Protein AF-A0A6D2HUA8-F1 (afdb_monomer_lite)

Structure (mmCIF, N/CA/C/O backbone):
data_AF-A0A6D2HUA8-F1
#
_entry.id   AF-A0A6D2HUA8-F1
#
loop_
_atom_site.group_PDB
_atom_site.id
_atom_site.type_symbol
_atom_site.label_atom_id
_atom_site.label_alt_id
_atom_site.label_comp_id
_atom_site.label_asym_id
_atom_site.label_entity_id
_atom_site.label_seq_id
_atom_site.pdbx_PDB_ins_code
_atom_site.Cartn_x
_atom_site.Cartn_y
_atom_site.Cartn_z
_atom_site.occupancy
_atom_site.B_iso_or_equiv
_atom_site.auth_seq_id
_atom_site.auth_comp_id
_atom_site.auth_asym_id
_atom_site.auth_atom_id
_atom_site.pdbx_PDB_model_num
ATOM 1 N N . MET A 1 1 ? -19.925 74.857 68.175 1.00 36.28 1 MET A N 1
ATOM 2 C CA . MET A 1 1 ? -21.029 74.617 69.132 1.00 36.28 1 MET A CA 1
ATOM 3 C C . MET A 1 1 ? -22.223 74.073 68.358 1.00 36.28 1 MET A C 1
ATOM 5 O O . MET A 1 1 ? -22.451 74.531 67.250 1.00 36.28 1 MET A O 1
ATOM 9 N N . SER A 1 2 ? -22.953 73.133 68.961 1.00 42.22 2 SER A N 1
ATOM 10 C CA . SER A 1 2 ? -24.214 72.512 68.512 1.00 42.22 2 SER A CA 1
ATOM 11 C C . SER A 1 2 ? -24.152 71.226 67.664 1.00 42.22 2 SER A C 1
ATOM 13 O O . SER A 1 2 ? -24.092 71.231 66.441 1.00 42.22 2 SER A O 1
ATOM 15 N N . SER A 1 3 ? -24.268 70.115 68.400 1.00 36.66 3 SER A N 1
ATOM 16 C CA . SER A 1 3 ? -25.043 68.883 68.134 1.00 36.66 3 SER A CA 1
ATOM 17 C C . SER A 1 3 ? -26.406 69.132 67.426 1.00 36.66 3 SER A C 1
ATOM 19 O O . SER A 1 3 ? -26.905 70.249 67.500 1.00 36.66 3 SER A O 1
ATOM 21 N N . LYS A 1 4 ? -27.140 68.182 66.808 1.00 41.78 4 LYS A N 1
ATOM 22 C CA . LYS A 1 4 ? -27.471 66.802 67.228 1.00 41.78 4 LYS A CA 1
ATOM 23 C C . LYS A 1 4 ? -28.252 66.017 66.130 1.00 41.78 4 LYS A C 1
ATOM 25 O O . LYS A 1 4 ? -29.150 66.571 65.516 1.00 41.78 4 LYS A O 1
ATOM 30 N N . ALA A 1 5 ? -27.900 64.731 65.991 1.00 42.62 5 ALA A N 1
ATOM 31 C CA . ALA A 1 5 ? -28.642 63.476 65.700 1.00 42.62 5 ALA A CA 1
ATOM 32 C C . ALA A 1 5 ? -29.878 63.352 64.761 1.00 42.62 5 ALA A C 1
ATOM 34 O O . ALA A 1 5 ? -30.894 64.016 64.942 1.00 42.62 5 ALA A O 1
ATOM 35 N N . ARG A 1 6 ? -29.876 62.259 63.966 1.00 35.47 6 ARG A N 1
ATOM 36 C CA . ARG A 1 6 ? -31.005 61.306 63.770 1.00 35.47 6 ARG A CA 1
ATOM 37 C C . ARG A 1 6 ? -30.456 59.948 63.264 1.00 35.47 6 ARG A C 1
ATOM 39 O O . ARG A 1 6 ? -29.717 59.933 62.294 1.00 35.47 6 ARG A O 1
ATOM 46 N N . SER A 1 7 ? -30.529 58.878 64.068 1.00 38.44 7 SER A N 1
ATOM 47 C CA . SER A 1 7 ? -31.538 57.783 64.049 1.00 38.44 7 SER A CA 1
ATOM 48 C C . SER A 1 7 ? -31.347 56.807 62.868 1.00 38.44 7 SER A C 1
ATOM 50 O O . SE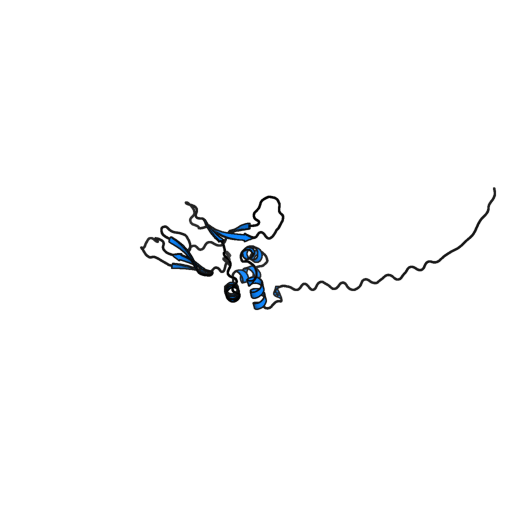R A 1 7 ? -31.578 57.177 61.729 1.00 38.44 7 SER A O 1
ATOM 52 N N . SER A 1 8 ? -30.718 55.643 63.082 1.00 40.62 8 SER A N 1
ATOM 53 C CA . SER A 1 8 ? -31.314 54.319 63.396 1.00 40.62 8 SER A CA 1
ATOM 54 C C . SER A 1 8 ? -31.691 53.476 62.165 1.00 40.62 8 SER A C 1
ATOM 56 O O . SER A 1 8 ? -32.650 53.788 61.471 1.00 40.62 8 SER A O 1
ATOM 58 N N . SER A 1 9 ? -31.023 52.344 61.956 1.00 35.31 9 SER A N 1
ATOM 59 C CA . SER A 1 9 ? -31.608 50.998 62.113 1.00 35.31 9 SER A CA 1
ATOM 60 C C . SER A 1 9 ? -30.664 49.953 61.515 1.00 35.31 9 SER A C 1
ATOM 62 O O . SER A 1 9 ? -30.136 50.116 60.418 1.00 35.31 9 SER A O 1
ATOM 64 N N . ALA A 1 10 ? -30.425 48.896 62.285 1.00 42.09 10 ALA A N 1
ATOM 65 C CA . ALA A 1 10 ? -29.769 47.688 61.824 1.00 42.09 10 ALA A CA 1
ATOM 66 C C . ALA A 1 10 ? -30.762 46.868 60.993 1.00 42.09 10 ALA A C 1
ATOM 68 O O . ALA A 1 10 ? -31.902 46.679 61.413 1.00 42.09 10 ALA A O 1
ATOM 69 N N . THR A 1 11 ? -30.316 46.334 59.859 1.00 39.56 11 THR A N 1
ATOM 70 C CA . THR A 1 11 ? -30.963 45.182 59.225 1.00 39.56 11 THR A CA 1
ATOM 71 C C . THR A 1 11 ? -29.894 44.128 58.973 1.00 39.56 11 THR A C 1
ATOM 73 O O . THR A 1 11 ? -28.942 44.335 58.226 1.00 39.56 11 THR A O 1
ATOM 76 N N . ASN A 1 12 ? -30.026 43.015 59.694 1.00 39.97 12 ASN A N 1
ATOM 77 C CA . ASN A 1 12 ? -29.287 41.787 59.452 1.00 39.97 12 ASN A CA 1
ATOM 78 C C . ASN A 1 12 ? -29.808 41.190 58.139 1.00 39.97 12 ASN A C 1
ATOM 80 O O . ASN A 1 12 ? -30.979 40.822 58.062 1.00 39.97 12 ASN A O 1
ATOM 84 N N . GLY A 1 13 ? -28.960 41.120 57.116 1.00 38.28 13 GLY A N 1
ATOM 85 C CA . GLY A 1 13 ? -29.211 40.321 55.920 1.00 38.28 13 GLY A CA 1
ATOM 86 C C . GLY A 1 13 ? -28.514 38.976 56.070 1.00 38.28 13 GLY A C 1
ATOM 87 O O . GLY A 1 13 ? -27.288 38.928 56.100 1.00 38.28 13 GLY A O 1
ATOM 88 N N . GLU A 1 14 ? -29.288 37.901 56.206 1.00 43.88 14 GLU A N 1
ATOM 89 C CA . GLU A 1 14 ? -28.784 36.532 56.100 1.00 43.88 14 GLU A CA 1
ATOM 90 C C . GLU A 1 14 ? -28.294 36.263 54.667 1.00 43.88 14 GLU A C 1
ATOM 92 O O . GLU A 1 14 ? -29.027 36.470 53.698 1.00 43.88 14 GLU A O 1
ATOM 97 N N . ASP A 1 15 ? -27.052 35.796 54.534 1.00 51.50 15 ASP A N 1
ATOM 98 C CA . ASP A 1 15 ? -26.486 35.332 53.264 1.00 51.50 15 ASP A CA 1
ATOM 99 C C . ASP A 1 15 ? -27.139 33.999 52.831 1.00 51.50 15 ASP A C 1
ATOM 101 O O . ASP A 1 15 ? -27.302 33.092 53.656 1.00 51.50 15 ASP A O 1
ATOM 105 N N . PRO A 1 16 ? -27.476 33.809 51.539 1.00 56.69 16 PRO A N 1
ATOM 106 C CA . PRO A 1 16 ? -28.099 32.579 51.060 1.00 56.69 16 PRO A CA 1
ATOM 107 C C . PRO A 1 16 ? -27.116 31.387 51.047 1.00 56.69 16 PRO A C 1
ATOM 109 O O . PRO A 1 16 ? -25.898 31.564 50.930 1.00 56.69 16 PRO A O 1
ATOM 112 N N . PRO A 1 17 ? -27.609 30.131 51.115 1.00 51.09 17 PRO A N 1
ATOM 113 C CA . PRO A 1 17 ? -26.757 28.968 51.339 1.00 51.09 17 PRO A CA 1
ATOM 114 C C . PRO A 1 17 ? -25.846 28.691 50.138 1.00 51.09 17 PRO A C 1
ATOM 116 O O . PRO A 1 17 ? -26.307 28.484 49.011 1.00 51.09 17 PRO A O 1
ATOM 119 N N . ARG A 1 18 ? -24.533 28.617 50.392 1.00 53.25 18 ARG A N 1
ATOM 120 C CA . ARG A 1 18 ? -23.519 28.192 49.416 1.00 53.25 18 ARG A CA 1
ATOM 121 C C . ARG A 1 18 ? -23.883 26.818 48.839 1.00 53.25 18 ARG A C 1
ATOM 123 O O . ARG A 1 18 ? -23.833 25.807 49.541 1.00 53.25 18 ARG A O 1
ATOM 130 N N . LYS A 1 19 ? -24.201 26.768 47.541 1.00 51.84 19 LYS A N 1
ATOM 131 C CA . LYS A 1 19 ? -24.316 25.513 46.784 1.00 51.84 19 LYS A CA 1
ATOM 132 C C . LYS A 1 19 ? -22.978 24.771 46.852 1.00 51.84 19 LYS A C 1
ATOM 134 O O . LYS A 1 19 ? -21.963 25.270 46.371 1.00 51.84 19 LYS A O 1
ATOM 139 N N . LYS A 1 20 ? -22.981 23.581 47.458 1.00 53.94 20 LYS A N 1
ATOM 140 C CA . LYS A 1 20 ? -21.845 22.649 47.423 1.00 53.94 20 LYS A CA 1
ATOM 141 C C . LYS A 1 20 ? -21.552 22.283 45.957 1.00 53.94 20 LYS A C 1
ATOM 143 O O . LYS A 1 20 ? -22.503 21.981 45.234 1.00 53.94 20 LYS A O 1
ATOM 148 N N . PRO A 1 21 ? -20.287 22.282 45.504 1.00 52.56 21 PRO A N 1
ATOM 149 C CA . PRO A 1 21 ? -19.961 21.787 44.177 1.00 52.56 21 PRO A CA 1
ATOM 150 C C . PRO A 1 21 ? -20.258 20.285 44.122 1.00 52.56 21 PRO A C 1
ATOM 152 O O . PRO A 1 21 ? -19.787 19.513 44.957 1.00 52.56 21 PRO A O 1
ATOM 155 N N . SER A 1 22 ? -21.080 19.879 43.157 1.00 60.66 22 SER A N 1
ATOM 156 C CA . SER A 1 22 ? -21.327 18.475 42.827 1.00 60.66 22 SER A CA 1
ATOM 157 C C . SER A 1 22 ? -20.010 17.766 42.477 1.00 60.66 22 SER A C 1
ATOM 159 O O . SER A 1 22 ? -19.127 18.410 41.902 1.00 60.66 22 SER A O 1
ATOM 161 N N . PRO A 1 23 ? -19.860 16.455 42.752 1.00 55.81 23 PRO A N 1
ATOM 162 C CA . PRO A 1 23 ? -18.652 15.724 42.395 1.00 55.81 23 PRO A CA 1
ATOM 163 C C . PRO A 1 23 ? -18.447 15.796 40.881 1.00 55.81 23 PRO A C 1
ATOM 165 O O . PRO A 1 23 ? -19.299 15.353 40.109 1.00 55.81 23 PRO A O 1
ATOM 168 N N . ALA A 1 24 ? -17.326 16.374 40.449 1.00 61.47 24 ALA A N 1
ATOM 169 C CA . ALA A 1 24 ? -16.917 16.339 39.056 1.00 61.47 24 ALA A CA 1
ATOM 170 C C . ALA A 1 24 ? -16.803 14.869 38.629 1.00 61.47 24 ALA A C 1
ATOM 172 O O . ALA A 1 24 ? -15.956 14.126 39.130 1.00 61.47 24 ALA A O 1
ATOM 173 N N . THR A 1 25 ? -17.684 14.437 37.726 1.00 58.72 25 THR A N 1
ATOM 174 C CA . THR A 1 25 ? -17.571 13.132 37.076 1.00 58.72 25 THR A CA 1
ATOM 175 C C . THR A 1 25 ? -16.262 13.154 36.299 1.00 58.72 25 THR A C 1
ATOM 177 O O . THR A 1 25 ? -16.133 13.893 35.323 1.00 58.72 25 THR A O 1
ATOM 180 N N . LYS A 1 26 ? -15.252 12.415 36.777 1.00 61.81 26 LYS A N 1
ATOM 181 C CA . LYS A 1 26 ? -13.985 12.255 36.055 1.00 61.81 26 LYS A CA 1
ATOM 182 C C . LYS A 1 26 ? -14.328 11.770 34.644 1.00 61.81 26 LYS A C 1
ATOM 184 O O . LYS A 1 26 ? -15.044 10.770 34.547 1.00 61.81 26 LYS A O 1
ATOM 189 N N . PRO A 1 27 ? -13.859 12.429 33.570 1.00 62.97 27 PRO A N 1
ATOM 190 C CA . PRO A 1 27 ? -14.073 11.911 32.232 1.00 62.97 27 PRO A CA 1
ATOM 191 C C . PRO A 1 27 ? -13.439 10.525 32.185 1.00 62.97 27 PRO A C 1
ATOM 193 O O . PRO A 1 27 ? -12.227 10.376 32.345 1.00 62.97 27 PRO A O 1
ATOM 196 N N . THR A 1 28 ? -14.271 9.495 32.062 1.00 64.19 28 THR A N 1
ATOM 197 C CA . THR A 1 28 ? -13.799 8.128 31.888 1.00 64.19 28 THR A CA 1
ATOM 198 C C . THR A 1 28 ? -13.099 8.104 30.539 1.00 64.19 28 THR A C 1
ATOM 200 O O . THR A 1 28 ? -13.745 8.167 29.496 1.00 64.19 28 THR A O 1
ATOM 203 N N . SER A 1 29 ? -11.768 8.126 30.541 1.00 69.62 29 SER A N 1
ATOM 204 C CA . SER A 1 29 ? -10.985 8.063 29.313 1.00 69.62 29 SER A CA 1
ATOM 205 C C . SER A 1 29 ? -11.155 6.666 28.715 1.00 69.62 29 SER A C 1
ATOM 207 O O . SER A 1 29 ? -10.457 5.729 29.103 1.00 69.62 29 SER A O 1
ATOM 209 N N . ILE A 1 30 ? -12.122 6.507 27.812 1.00 75.06 30 ILE A N 1
ATOM 210 C CA . ILE A 1 30 ? -12.309 5.263 27.066 1.00 75.06 30 ILE A CA 1
ATOM 211 C C . ILE A 1 30 ? -11.154 5.183 26.071 1.00 75.06 30 ILE A C 1
ATOM 213 O O . ILE A 1 30 ? -11.046 5.992 25.150 1.00 75.06 30 ILE A O 1
ATOM 217 N N . SER A 1 31 ? -10.252 4.231 26.294 1.00 81.19 31 SER A N 1
ATOM 218 C CA . SER A 1 31 ? -9.146 3.972 25.379 1.00 81.19 31 SER A CA 1
ATOM 219 C C . SER A 1 31 ? -9.663 3.180 24.187 1.00 81.19 31 SER A C 1
ATOM 221 O O . SER A 1 31 ? -10.341 2.174 24.362 1.00 81.19 31 SER A O 1
ATOM 223 N N . ILE A 1 32 ? -9.289 3.563 22.966 1.00 83.62 32 ILE A N 1
ATOM 224 C CA . ILE A 1 32 ? -9.648 2.789 21.766 1.00 83.62 32 ILE A CA 1
ATOM 225 C C . ILE A 1 32 ? -9.097 1.351 21.816 1.00 83.62 32 ILE A C 1
ATOM 227 O O . ILE A 1 32 ? -9.606 0.459 21.147 1.00 83.62 32 ILE A O 1
ATOM 231 N N . TRP A 1 33 ? -8.082 1.120 22.654 1.00 84.81 33 TRP A N 1
ATOM 232 C CA . TRP A 1 33 ? -7.470 -0.185 22.887 1.00 84.81 33 TRP A CA 1
ATOM 233 C C . TRP A 1 33 ? -8.280 -1.100 23.809 1.00 84.81 33 TRP A C 1
ATOM 235 O O . TRP A 1 33 ? -7.963 -2.280 23.887 1.00 84.81 33 TRP A O 1
ATOM 245 N N . SER A 1 34 ? -9.322 -0.602 24.490 1.00 86.31 34 SER A N 1
ATOM 246 C CA . SER A 1 34 ? -10.242 -1.470 25.239 1.00 86.31 34 SER A CA 1
ATOM 247 C C . SER A 1 34 ? -11.269 -2.161 24.337 1.00 86.31 34 SER A C 1
ATOM 249 O O . SER A 1 34 ? -12.029 -3.002 24.811 1.00 86.31 34 SER A O 1
ATOM 251 N N . LEU A 1 35 ? -11.322 -1.803 23.050 1.00 86.88 35 LEU A N 1
ATOM 252 C CA . LEU A 1 35 ? -12.181 -2.454 22.069 1.00 86.88 35 LEU A CA 1
ATOM 253 C C . LEU A 1 35 ? -11.585 -3.804 21.633 1.00 86.88 35 LEU A C 1
ATOM 255 O O . LEU A 1 35 ? -10.370 -3.912 21.450 1.00 86.88 35 LEU A O 1
ATOM 259 N N . PRO A 1 36 ? -12.429 -4.819 21.373 1.00 90.25 36 PRO A N 1
ATOM 260 C CA . PRO A 1 36 ? -12.009 -6.037 20.695 1.00 90.25 36 PRO A CA 1
ATOM 261 C C . PRO A 1 36 ? -11.278 -5.737 19.381 1.00 90.25 36 PRO A C 1
ATOM 263 O O . PRO A 1 36 ? -11.709 -4.889 18.595 1.00 90.25 36 PRO A O 1
ATOM 266 N N . HIS A 1 37 ? -10.210 -6.488 19.105 1.00 90.06 37 HIS A N 1
ATOM 267 C CA . HIS A 1 37 ? -9.351 -6.290 17.932 1.00 90.06 37 HIS A CA 1
ATOM 268 C C . HIS A 1 37 ? -10.127 -6.262 16.602 1.00 90.06 37 HIS A C 1
ATOM 270 O O . HIS A 1 37 ? -9.849 -5.437 15.735 1.00 90.06 37 HIS A O 1
ATOM 276 N N . VAL A 1 38 ? -11.153 -7.111 16.467 1.00 91.94 38 VAL A N 1
ATOM 277 C CA . VAL A 1 38 ? -12.014 -7.167 15.274 1.00 91.94 38 VAL A CA 1
ATOM 278 C C . VAL A 1 38 ? -12.756 -5.846 15.045 1.00 91.94 38 VAL A C 1
ATOM 280 O O . VAL A 1 38 ? -12.827 -5.378 13.913 1.00 91.94 38 VAL A O 1
ATOM 283 N N . LEU A 1 39 ? -13.258 -5.204 16.107 1.00 92.25 39 LEU A N 1
ATOM 284 C CA . LEU A 1 39 ? -13.936 -3.909 15.992 1.00 92.25 39 LEU A CA 1
ATOM 285 C C . LEU A 1 39 ? -12.954 -2.797 15.622 1.00 92.25 39 LEU A C 1
ATOM 287 O O . LEU A 1 39 ? -13.296 -1.897 14.859 1.00 92.25 39 LEU A O 1
ATOM 291 N N . LEU A 1 40 ? -11.721 -2.868 16.128 1.00 92.25 40 LEU A N 1
ATOM 292 C CA . LEU A 1 40 ? -10.673 -1.914 15.779 1.00 92.25 40 LEU A CA 1
ATOM 293 C C . LEU A 1 40 ? -10.302 -2.006 14.291 1.00 92.25 40 LEU A C 1
ATOM 295 O O . LEU A 1 40 ? -10.204 -0.973 13.627 1.00 92.25 40 LEU A O 1
ATOM 299 N N . LEU A 1 41 ? -10.161 -3.225 13.757 1.00 92.88 41 LEU A N 1
ATOM 300 C CA . LEU A 1 41 ? -9.956 -3.470 12.325 1.00 92.88 41 LEU A CA 1
ATOM 301 C C . LEU A 1 41 ? -11.117 -2.931 11.488 1.00 92.88 41 LEU A C 1
ATOM 303 O O . LEU A 1 41 ? -10.879 -2.215 10.520 1.00 92.88 41 LEU A O 1
ATOM 307 N N . ASP A 1 42 ? -12.361 -3.213 11.877 1.00 93.62 42 ASP A N 1
ATOM 308 C CA . ASP A 1 42 ? -13.555 -2.735 11.171 1.00 93.62 42 ASP A CA 1
ATOM 309 C C . ASP A 1 42 ? -13.645 -1.196 11.163 1.00 93.62 42 ASP A C 1
ATOM 311 O O . ASP A 1 42 ? -13.992 -0.592 10.143 1.00 93.62 42 ASP A O 1
ATOM 315 N N . CYS A 1 43 ? -13.284 -0.539 12.270 1.00 92.94 43 CYS A N 1
ATOM 316 C CA . CYS A 1 43 ? -13.195 0.919 12.359 1.00 92.94 43 CYS A CA 1
ATOM 317 C C . CYS A 1 43 ? -12.100 1.478 11.441 1.00 92.94 43 CYS A C 1
ATOM 319 O O . CYS A 1 43 ? -12.358 2.377 10.639 1.00 92.94 43 CYS A O 1
ATOM 321 N N . LEU A 1 44 ? -10.884 0.931 11.514 1.00 92.50 44 LEU A N 1
ATOM 322 C CA . LEU A 1 44 ? -9.746 1.372 10.703 1.00 92.50 44 LEU A CA 1
ATOM 323 C C . LEU A 1 44 ? -9.942 1.094 9.207 1.00 92.50 44 LEU A C 1
ATOM 325 O O . LEU A 1 44 ? -9.520 1.893 8.366 1.00 92.50 44 LEU A O 1
ATOM 329 N N . ALA A 1 45 ? -10.628 0.009 8.855 1.00 92.75 45 ALA A N 1
ATOM 330 C CA . ALA A 1 45 ? -10.947 -0.354 7.478 1.00 92.75 45 ALA A CA 1
ATOM 331 C C . ALA A 1 45 ? -11.888 0.657 6.801 1.00 92.75 45 ALA A C 1
ATOM 333 O O . ALA A 1 45 ? -11.912 0.759 5.575 1.00 92.75 45 ALA A O 1
ATOM 334 N N . ARG A 1 46 ? -12.647 1.434 7.583 1.00 92.56 46 ARG A N 1
ATOM 335 C CA . ARG A 1 46 ? -13.523 2.502 7.073 1.00 92.56 46 ARG A CA 1
ATOM 336 C C . ARG A 1 46 ? -12.790 3.819 6.832 1.00 92.56 46 ARG A C 1
ATOM 338 O O . ARG A 1 46 ? -13.320 4.678 6.132 1.00 92.56 46 ARG A O 1
ATOM 345 N N . ILE A 1 47 ? -11.595 3.989 7.394 1.00 91.00 47 ILE A N 1
ATOM 346 C CA . ILE A 1 47 ? -10.783 5.193 7.208 1.00 91.00 47 ILE A CA 1
ATOM 347 C C . ILE A 1 47 ? -10.088 5.130 5.844 1.00 91.00 47 ILE A C 1
ATOM 349 O O . ILE A 1 47 ? -9.624 4.068 5.431 1.00 91.00 47 ILE A O 1
ATOM 353 N N . SER A 1 48 ? -9.993 6.265 5.143 1.00 88.00 48 SER A N 1
ATOM 354 C CA . SER A 1 48 ? -9.272 6.314 3.867 1.00 88.00 48 SER A CA 1
ATOM 355 C C . SER A 1 48 ? -7.784 6.015 4.041 1.00 88.00 48 SER A C 1
ATOM 357 O O . SER A 1 48 ? -7.148 6.483 4.991 1.00 88.00 48 SER A O 1
ATOM 359 N N . ARG A 1 49 ? -7.207 5.296 3.071 1.00 86.38 49 ARG A N 1
ATOM 360 C CA . ARG A 1 49 ? -5.780 4.929 3.060 1.00 86.38 49 ARG A CA 1
ATOM 361 C C . ARG A 1 49 ? -4.854 6.147 3.065 1.00 86.38 49 ARG A C 1
ATOM 363 O O . ARG A 1 49 ? -3.729 6.042 3.537 1.00 86.38 49 ARG A O 1
ATOM 370 N N . LEU A 1 50 ? -5.341 7.312 2.636 1.00 85.69 50 LEU A N 1
ATOM 371 C CA . LEU A 1 50 ? -4.605 8.581 2.689 1.00 85.69 50 LEU A CA 1
ATOM 372 C C . LEU A 1 50 ? -4.220 9.011 4.115 1.00 85.69 50 LEU A C 1
ATOM 374 O O . LEU A 1 50 ? -3.304 9.812 4.277 1.00 85.69 50 LEU A O 1
ATOM 378 N N . TYR A 1 51 ? -4.913 8.502 5.136 1.00 87.50 51 TYR A N 1
ATOM 379 C CA . TYR A 1 51 ? -4.629 8.789 6.544 1.00 87.50 51 TYR A CA 1
ATOM 380 C C . TYR A 1 51 ? -3.763 7.728 7.223 1.00 87.50 51 TYR A C 1
ATOM 382 O O . TYR A 1 51 ? -3.340 7.926 8.358 1.00 87.50 51 TYR A O 1
ATOM 390 N N . TYR A 1 52 ? -3.516 6.590 6.575 1.00 87.44 52 TYR A N 1
ATOM 391 C CA . TYR A 1 52 ? -2.813 5.463 7.192 1.00 87.44 52 TYR A CA 1
ATOM 392 C C . TYR A 1 52 ? -1.375 5.802 7.597 1.00 87.44 52 TYR A C 1
ATOM 394 O O . TYR A 1 52 ? -0.976 5.403 8.693 1.00 87.44 52 TYR A O 1
ATOM 402 N N . PRO A 1 53 ? -0.612 6.577 6.806 1.00 85.06 53 PRO A N 1
ATOM 403 C CA . PRO A 1 53 ? 0.723 6.993 7.222 1.00 85.06 53 PRO A CA 1
ATOM 404 C C . PRO A 1 53 ? 0.675 7.855 8.488 1.00 85.06 53 PRO A C 1
ATOM 406 O O . PRO A 1 53 ? 1.302 7.514 9.487 1.00 85.06 53 PRO A O 1
ATOM 409 N N . THR A 1 54 ? -0.226 8.841 8.544 1.00 86.50 54 THR A N 1
ATOM 410 C CA . THR A 1 54 ? -0.448 9.654 9.751 1.00 86.50 54 THR A CA 1
ATOM 411 C C . THR A 1 54 ? -0.898 8.824 10.957 1.00 86.50 54 THR A C 1
ATOM 413 O O . THR A 1 54 ? -0.374 8.996 12.055 1.00 86.50 54 THR A O 1
ATOM 416 N N . LEU A 1 55 ? -1.839 7.892 10.781 1.00 88.50 55 LEU A N 1
ATOM 417 C CA . LEU A 1 55 ? -2.310 7.022 11.863 1.00 88.50 55 LEU A CA 1
ATOM 418 C C . LEU A 1 55 ? -1.208 6.082 12.376 1.00 88.50 55 LEU A C 1
ATOM 420 O O . LEU A 1 55 ? -1.143 5.804 13.571 1.00 88.50 55 LEU A O 1
ATOM 424 N N . SER A 1 56 ? -0.298 5.646 11.504 1.00 88.69 56 SER A N 1
ATOM 425 C CA . SER A 1 56 ? 0.855 4.810 11.869 1.00 88.69 56 SER A CA 1
ATOM 426 C C . SER A 1 56 ? 1.877 5.536 12.753 1.00 88.69 56 SER A C 1
ATOM 428 O O . SER A 1 56 ? 2.734 4.889 13.364 1.00 88.69 56 SER A O 1
ATOM 430 N N . LEU A 1 57 ? 1.804 6.868 12.837 1.00 87.12 57 LEU A N 1
ATOM 431 C CA . LEU A 1 57 ? 2.635 7.685 13.723 1.00 87.12 57 LEU A CA 1
ATOM 432 C C . LEU A 1 57 ? 2.042 7.825 15.133 1.00 87.12 57 LEU A C 1
ATOM 434 O O . LEU A 1 57 ? 2.765 8.198 16.051 1.00 87.12 57 LEU A O 1
ATOM 438 N N . VAL A 1 58 ? 0.759 7.496 15.332 1.00 89.12 58 VAL A N 1
ATOM 439 C CA . VAL A 1 58 ? 0.068 7.664 16.625 1.00 89.12 58 VAL A CA 1
ATOM 440 C C . VAL A 1 58 ? 0.586 6.681 17.676 1.00 89.12 58 VAL A C 1
ATOM 442 O O . VAL A 1 58 ? 0.796 7.053 18.827 1.00 89.12 58 VAL A O 1
ATOM 445 N N . SER A 1 59 ? 0.780 5.411 17.307 1.00 89.31 59 SER A N 1
ATOM 446 C CA . SER A 1 59 ? 1.352 4.399 18.202 1.00 89.31 59 SER A CA 1
ATOM 447 C C . SER A 1 59 ? 1.944 3.217 17.434 1.00 89.31 59 SER A C 1
ATOM 449 O O . SER A 1 59 ? 1.589 2.956 16.281 1.00 89.31 59 SER A O 1
ATOM 451 N N . LYS A 1 60 ? 2.811 2.442 18.103 1.00 88.81 60 LYS A N 1
ATOM 452 C CA . LYS A 1 60 ? 3.354 1.182 17.560 1.00 88.81 60 LYS A CA 1
ATOM 453 C C . LYS A 1 60 ? 2.243 0.199 17.184 1.00 88.81 60 LYS A C 1
ATOM 455 O O . LYS A 1 60 ? 2.335 -0.476 16.165 1.00 88.81 60 LYS A O 1
ATOM 460 N N . SER A 1 61 ? 1.178 0.156 17.977 1.00 89.75 61 SER A N 1
ATOM 461 C CA . SER A 1 61 ? 0.056 -0.744 17.746 1.00 89.75 61 SER A CA 1
ATOM 462 C C . SER A 1 61 ? -0.791 -0.310 16.543 1.00 89.75 61 SER A C 1
ATOM 464 O O . SER A 1 61 ? -1.155 -1.160 15.737 1.00 89.75 61 SER A O 1
ATOM 466 N N . PHE A 1 62 ? -1.040 0.994 16.341 1.00 89.94 62 PHE A N 1
ATOM 467 C CA . PHE A 1 62 ? -1.686 1.477 15.107 1.00 89.94 62 PHE A CA 1
ATOM 468 C C . PHE A 1 62 ? -0.852 1.137 13.877 1.00 89.94 62 PHE A C 1
ATOM 470 O O . PHE A 1 62 ? -1.388 0.604 12.909 1.00 89.94 62 PHE A O 1
ATOM 477 N N . ARG A 1 63 ? 0.463 1.378 13.939 1.00 88.81 63 ARG A N 1
ATOM 478 C CA . ARG A 1 63 ? 1.396 0.988 12.878 1.00 88.81 63 ARG A CA 1
ATOM 479 C C . ARG A 1 63 ? 1.296 -0.502 12.566 1.00 88.81 63 ARG A C 1
ATOM 481 O O . ARG A 1 63 ? 1.193 -0.861 11.401 1.00 88.81 63 ARG A O 1
ATOM 488 N N . SER A 1 64 ? 1.284 -1.352 13.594 1.00 89.00 64 SER A N 1
ATOM 489 C CA . SER A 1 64 ? 1.177 -2.804 13.431 1.00 89.00 64 SER A CA 1
ATOM 490 C C . SER A 1 64 ? -0.127 -3.218 12.752 1.00 89.00 64 SER A C 1
ATOM 492 O O . SER A 1 64 ? -0.093 -4.082 11.887 1.00 89.00 64 SER A O 1
ATOM 494 N N . ILE A 1 65 ? -1.260 -2.607 13.113 1.00 90.19 65 ILE A N 1
ATOM 495 C CA . ILE A 1 65 ? -2.567 -2.934 12.523 1.00 90.19 65 ILE A CA 1
ATOM 496 C C . ILE A 1 65 ? -2.670 -2.428 11.082 1.00 90.19 65 ILE A C 1
ATOM 498 O O . ILE A 1 65 ? -3.164 -3.122 10.204 1.00 90.19 65 ILE A O 1
ATOM 502 N N . ILE A 1 66 ? -2.179 -1.221 10.813 1.00 88.88 66 ILE A N 1
ATOM 503 C CA . ILE A 1 66 ? -2.173 -0.640 9.463 1.00 88.88 66 ILE A CA 1
ATOM 504 C C . ILE A 1 66 ? -1.275 -1.440 8.516 1.00 88.88 66 ILE A C 1
ATOM 506 O O . ILE A 1 66 ? -1.556 -1.565 7.322 1.00 88.88 66 ILE A O 1
ATOM 510 N N . ALA A 1 67 ? -0.205 -2.002 9.065 1.00 83.00 67 ALA A N 1
ATOM 511 C CA . ALA A 1 67 ? 0.696 -2.901 8.379 1.00 83.00 67 ALA A CA 1
ATOM 512 C C . ALA A 1 67 ? 0.200 -4.348 8.318 1.00 83.00 67 ALA A C 1
ATOM 514 O O . ALA A 1 67 ? 0.939 -5.190 7.817 1.00 83.00 67 ALA A O 1
ATOM 515 N N . SER A 1 68 ? -0.988 -4.669 8.826 1.00 86.50 68 SER A N 1
ATOM 516 C CA . SER A 1 68 ? -1.454 -6.047 8.948 1.00 86.50 68 SER A CA 1
ATOM 517 C C . SER A 1 68 ? -2.297 -6.463 7.731 1.00 86.50 68 SER A C 1
ATOM 519 O O . SER A 1 68 ? -3.100 -5.663 7.236 1.00 86.50 68 SER A O 1
ATOM 521 N N . PRO A 1 69 ? -2.144 -7.698 7.214 1.00 84.56 69 PRO A N 1
ATOM 522 C CA . PRO A 1 69 ? -2.954 -8.186 6.096 1.00 84.56 69 PRO A CA 1
ATOM 523 C C . PRO A 1 69 ? -4.445 -8.282 6.458 1.00 84.56 69 PRO A C 1
ATOM 525 O O . PRO A 1 69 ? -5.308 -8.111 5.597 1.00 84.56 69 PRO A O 1
ATOM 528 N N . GLU A 1 70 ? -4.769 -8.477 7.736 1.00 90.56 70 GLU A N 1
ATOM 529 C CA . GLU A 1 70 ? -6.139 -8.566 8.246 1.00 90.56 70 GLU A CA 1
ATOM 530 C C . GLU A 1 70 ? -6.930 -7.279 7.987 1.00 90.56 70 GLU A C 1
ATOM 532 O O . GLU A 1 70 ? -8.128 -7.336 7.693 1.00 90.56 70 GLU A O 1
ATOM 537 N N . LEU A 1 71 ? -6.274 -6.113 8.039 1.00 90.50 71 LEU A N 1
ATOM 538 C CA . LEU A 1 71 ? -6.911 -4.844 7.699 1.00 90.50 71 LEU A CA 1
ATOM 539 C C . LEU A 1 71 ? -7.315 -4.809 6.222 1.00 90.50 71 LEU A C 1
ATOM 541 O O . LEU A 1 71 ? -8.419 -4.373 5.894 1.00 90.50 71 LEU A O 1
ATOM 545 N N . TYR A 1 72 ? -6.454 -5.297 5.330 1.00 85.31 72 TYR A N 1
ATOM 546 C CA . TYR A 1 72 ? -6.724 -5.336 3.893 1.00 85.31 72 TYR A CA 1
ATOM 547 C C . TYR A 1 72 ? -7.856 -6.300 3.546 1.00 85.31 72 TYR A C 1
ATOM 549 O O . TYR A 1 72 ? -8.763 -5.927 2.799 1.00 85.31 72 TYR A O 1
ATOM 557 N N . GLU A 1 73 ? -7.869 -7.488 4.147 1.00 88.25 73 GLU A N 1
ATOM 558 C CA . GLU A 1 73 ? -8.968 -8.441 3.971 1.00 88.25 73 GLU A CA 1
ATOM 559 C C . GLU A 1 73 ? -10.287 -7.895 4.524 1.00 88.25 73 GLU A C 1
ATOM 561 O O . GLU A 1 73 ? -11.333 -7.999 3.881 1.00 88.25 73 GLU A O 1
ATOM 566 N N . THR A 1 74 ? -10.244 -7.213 5.671 1.00 92.50 74 THR A N 1
ATOM 567 C CA . THR A 1 74 ? -11.420 -6.546 6.244 1.00 92.50 74 THR A CA 1
ATOM 568 C C . THR A 1 74 ? -11.957 -5.470 5.301 1.00 92.50 74 THR A C 1
ATOM 570 O O . THR A 1 74 ? -13.156 -5.420 5.029 1.00 92.50 74 THR A O 1
ATOM 573 N N . ARG A 1 75 ? -11.085 -4.642 4.716 1.00 90.50 75 ARG A N 1
ATOM 574 C CA . ARG A 1 75 ? -11.487 -3.645 3.713 1.00 90.50 75 ARG A CA 1
ATOM 575 C C . ARG A 1 75 ? -12.103 -4.279 2.476 1.00 90.50 75 ARG A C 1
ATOM 577 O O . ARG A 1 75 ? -13.107 -3.770 1.979 1.00 90.50 75 ARG A O 1
ATOM 584 N N . LYS A 1 76 ? -11.513 -5.368 1.981 1.00 87.69 76 LYS A N 1
ATOM 585 C CA . LYS A 1 76 ? -12.022 -6.116 0.829 1.00 87.69 76 LYS A CA 1
ATOM 586 C C . LYS A 1 76 ? -13.416 -6.671 1.117 1.00 87.69 76 LYS A C 1
ATOM 588 O O . LYS A 1 76 ? -14.319 -6.441 0.322 1.00 87.69 76 LYS A O 1
ATOM 593 N N . ARG A 1 77 ? -13.623 -7.284 2.290 1.00 91.94 77 ARG A N 1
ATOM 594 C CA . ARG A 1 77 ?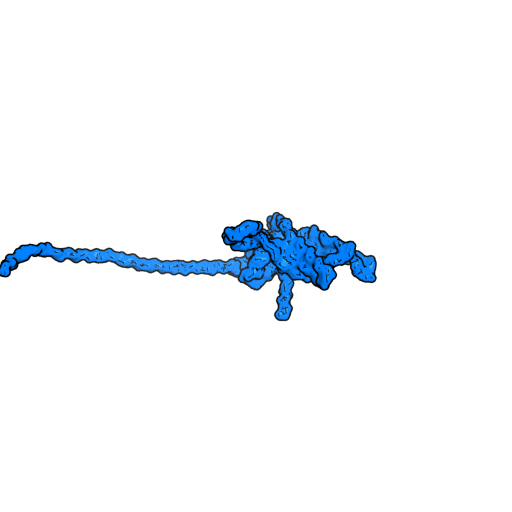 -14.939 -7.747 2.770 1.00 91.94 77 ARG A CA 1
ATOM 595 C C . ARG A 1 77 ? -15.963 -6.612 2.848 1.00 91.94 77 ARG A C 1
ATOM 597 O O . ARG A 1 77 ? -17.124 -6.808 2.514 1.00 91.94 77 ARG A O 1
ATOM 604 N N . LEU A 1 78 ? -15.534 -5.421 3.264 1.00 90.81 78 LEU A N 1
ATOM 605 C CA . LEU A 1 78 ? -16.371 -4.219 3.332 1.00 90.81 78 LEU A CA 1
ATOM 606 C C . LEU A 1 78 ? -16.532 -3.497 1.979 1.00 90.81 78 LEU A C 1
ATOM 608 O O . LEU A 1 78 ? -17.110 -2.409 1.947 1.00 90.81 78 LEU A O 1
ATOM 612 N N . ASN A 1 79 ? -16.009 -4.050 0.877 1.00 89.06 79 ASN A N 1
ATOM 613 C CA . ASN A 1 79 ? -15.986 -3.433 -0.455 1.00 89.06 79 ASN A CA 1
ATOM 614 C C . ASN A 1 79 ? -15.392 -2.009 -0.461 1.00 89.06 79 ASN A C 1
ATOM 616 O O . ASN A 1 79 ? -15.813 -1.128 -1.211 1.00 89.06 79 ASN A O 1
ATOM 620 N N . ARG A 1 80 ? -14.385 -1.764 0.386 1.00 85.19 80 ARG A N 1
ATOM 621 C CA . ARG A 1 80 ? -13.681 -0.478 0.511 1.00 85.19 80 ARG A CA 1
ATOM 622 C C . ARG A 1 80 ? -12.436 -0.430 -0.367 1.00 85.19 80 ARG A C 1
ATOM 624 O O . ARG A 1 80 ? -11.303 -0.337 0.119 1.00 85.19 80 ARG A O 1
ATOM 631 N N . THR A 1 81 ? -12.656 -0.454 -1.677 1.00 77.94 81 THR A N 1
ATOM 632 C CA . THR A 1 81 ? -11.608 -0.237 -2.680 1.00 77.94 81 THR A CA 1
ATOM 633 C C . THR A 1 81 ? -11.369 1.255 -2.892 1.00 77.94 81 THR A C 1
ATOM 635 O O . THR A 1 81 ? -12.296 2.000 -3.203 1.00 77.94 81 THR A O 1
ATOM 638 N N . GLU A 1 82 ? -10.123 1.696 -2.746 1.00 81.12 82 GLU A N 1
ATOM 639 C CA . GLU A 1 82 ? -9.707 3.083 -2.971 1.00 81.12 82 GLU A CA 1
ATOM 640 C C . GLU A 1 82 ? -8.560 3.114 -3.980 1.00 81.12 82 GLU A C 1
ATOM 642 O O . GLU A 1 82 ? -7.680 2.250 -3.953 1.00 81.12 82 GLU A O 1
ATOM 647 N N . LYS A 1 83 ? -8.552 4.125 -4.855 1.00 79.12 83 LYS A N 1
ATOM 648 C CA . LYS A 1 83 ? -7.405 4.394 -5.725 1.00 79.12 83 LYS A CA 1
ATOM 649 C C . LYS A 1 83 ? -6.304 5.026 -4.876 1.00 79.12 83 LYS A C 1
ATOM 651 O O . LYS A 1 83 ? -6.502 6.101 -4.316 1.00 79.12 83 LYS A O 1
ATOM 656 N N . CYS A 1 84 ? -5.155 4.365 -4.783 1.00 79.12 84 CYS A N 1
ATOM 657 C CA . CYS A 1 84 ? -3.982 4.888 -4.087 1.00 79.12 84 CYS A CA 1
ATOM 658 C C . CYS A 1 84 ? -2.896 5.227 -5.097 1.00 79.12 84 CYS A C 1
ATOM 660 O O . CYS A 1 84 ? -2.607 4.428 -5.986 1.00 79.12 84 CYS A O 1
ATOM 662 N N . LEU A 1 85 ? -2.305 6.410 -4.949 1.00 83.06 85 LEU A N 1
ATOM 663 C CA . LEU A 1 85 ? -1.201 6.846 -5.788 1.00 83.06 85 LEU A CA 1
ATOM 664 C C . LEU A 1 85 ? 0.122 6.450 -5.131 1.00 83.06 85 LEU A C 1
ATOM 666 O O . LEU A 1 85 ? 0.447 6.938 -4.046 1.00 83.06 85 LEU A O 1
ATOM 670 N N . TYR A 1 86 ? 0.871 5.595 -5.822 1.00 83.81 86 TYR A N 1
ATOM 671 C CA . TYR A 1 86 ? 2.251 5.256 -5.498 1.00 83.81 86 TYR A CA 1
ATOM 672 C C . TYR A 1 86 ? 3.166 5.848 -6.554 1.00 83.81 86 TYR A C 1
ATOM 674 O O . TYR A 1 86 ? 2.924 5.700 -7.751 1.00 83.81 86 TYR A O 1
ATOM 682 N N . ILE A 1 87 ? 4.213 6.518 -6.099 1.00 85.44 87 ILE A N 1
ATOM 683 C CA . ILE A 1 87 ? 5.202 7.159 -6.952 1.00 85.44 87 ILE A CA 1
ATOM 684 C C . ILE A 1 87 ? 6.511 6.413 -6.741 1.00 85.44 87 ILE A C 1
ATOM 686 O O . ILE A 1 87 ? 6.976 6.287 -5.610 1.00 85.44 87 ILE A O 1
ATOM 690 N N . CYS A 1 88 ? 7.089 5.908 -7.827 1.00 84.12 88 CYS A N 1
ATOM 691 C CA . CYS A 1 88 ? 8.427 5.335 -7.833 1.00 84.12 88 CYS A CA 1
ATOM 692 C C . CYS A 1 88 ? 9.352 6.306 -8.568 1.00 84.12 88 CYS A C 1
ATOM 694 O O . CYS A 1 88 ? 9.157 6.569 -9.755 1.00 84.12 88 CYS A O 1
ATOM 696 N N . ILE A 1 89 ? 10.336 6.852 -7.858 1.00 84.12 89 ILE A N 1
ATOM 697 C CA . ILE A 1 89 ? 11.341 7.765 -8.399 1.00 84.12 89 ILE A CA 1
ATOM 698 C C . ILE A 1 89 ? 12.674 7.022 -8.449 1.00 84.12 89 ILE A C 1
ATOM 700 O O . ILE A 1 89 ? 13.097 6.408 -7.467 1.00 84.12 89 ILE A O 1
ATOM 704 N N . ARG A 1 90 ? 13.342 7.078 -9.604 1.00 80.12 90 ARG A N 1
ATOM 705 C CA . ARG A 1 90 ? 14.679 6.517 -9.808 1.00 80.12 90 ARG A CA 1
ATOM 706 C C . ARG A 1 90 ? 15.616 7.627 -10.249 1.00 80.12 90 ARG A C 1
ATOM 708 O O . ARG A 1 90 ? 15.362 8.270 -11.265 1.00 80.12 90 ARG A O 1
ATOM 715 N N . PHE A 1 91 ? 16.704 7.815 -9.514 1.00 82.31 91 PHE A N 1
ATOM 716 C CA . PHE A 1 91 ? 17.754 8.745 -9.906 1.00 82.31 91 PHE A CA 1
ATOM 717 C C . PHE A 1 91 ? 18.835 8.006 -10.713 1.00 82.31 91 PHE A C 1
ATOM 719 O O . PHE A 1 91 ? 19.102 6.837 -10.430 1.00 82.31 91 PHE A O 1
ATOM 726 N N . PRO A 1 92 ? 19.459 8.643 -11.724 1.00 74.38 92 PRO A N 1
ATOM 727 C CA . PRO A 1 92 ? 20.439 7.986 -12.596 1.00 74.38 92 PRO A CA 1
ATOM 728 C C . PRO A 1 92 ? 21.635 7.362 -11.865 1.00 74.38 92 PRO A C 1
ATOM 730 O O . PRO A 1 92 ? 22.131 6.329 -12.301 1.00 74.38 92 PRO A O 1
ATOM 733 N N . PHE A 1 93 ? 22.064 7.964 -10.754 1.00 78.38 93 PHE A N 1
ATOM 734 C CA . PHE A 1 93 ? 23.242 7.547 -9.984 1.00 78.38 93 PHE A CA 1
ATOM 735 C C . PHE A 1 93 ? 22.898 6.842 -8.669 1.00 78.38 93 PHE A C 1
ATOM 737 O O . PHE A 1 93 ? 23.793 6.542 -7.885 1.00 78.38 93 PHE A O 1
ATOM 744 N N . ASP A 1 94 ? 21.614 6.592 -8.411 1.00 76.75 94 ASP A N 1
ATOM 745 C CA . ASP A 1 94 ? 21.174 5.961 -7.173 1.00 76.75 94 ASP A CA 1
ATOM 746 C C . ASP A 1 94 ? 20.941 4.466 -7.387 1.00 76.75 94 ASP A C 1
ATOM 748 O O . ASP A 1 94 ? 20.278 4.023 -8.337 1.00 76.75 94 ASP A O 1
ATOM 752 N N . THR A 1 95 ? 21.505 3.670 -6.481 1.00 73.56 95 THR A N 1
ATOM 753 C CA . THR A 1 95 ? 21.265 2.236 -6.458 1.00 73.56 95 THR A CA 1
ATOM 754 C C . THR A 1 95 ? 19.925 1.866 -5.822 1.00 73.56 95 THR A C 1
ATOM 756 O O . THR A 1 95 ? 19.516 0.711 -5.873 1.00 73.56 95 THR A O 1
ATOM 759 N N . GLU A 1 96 ? 19.211 2.812 -5.237 1.00 76.50 96 GLU A N 1
ATOM 760 C CA . GLU A 1 96 ? 17.921 2.584 -4.612 1.00 76.50 96 GLU A CA 1
ATOM 761 C C . GLU A 1 96 ? 16.798 3.261 -5.402 1.00 76.50 96 GLU A C 1
ATOM 763 O O . GLU A 1 96 ? 16.969 4.235 -6.138 1.00 76.50 96 GLU A O 1
ATOM 768 N N . THR A 1 97 ? 15.607 2.689 -5.280 1.00 79.81 97 THR A N 1
ATOM 769 C CA . THR A 1 97 ? 14.376 3.322 -5.754 1.00 79.81 97 THR A CA 1
ATOM 770 C C . THR A 1 97 ? 13.700 4.032 -4.608 1.00 79.81 97 THR A C 1
ATOM 772 O O . THR A 1 97 ? 13.576 3.465 -3.528 1.00 79.81 97 THR A O 1
ATOM 775 N N . HIS A 1 98 ? 13.181 5.227 -4.840 1.00 84.19 98 HIS A N 1
ATOM 776 C CA . HIS A 1 98 ? 12.440 5.955 -3.818 1.00 84.19 98 HIS A CA 1
ATOM 777 C C . HIS A 1 98 ? 10.960 5.769 -4.070 1.00 84.19 98 HIS A C 1
ATOM 779 O O . HIS A 1 98 ? 10.435 6.182 -5.103 1.00 84.19 98 HIS A O 1
ATOM 785 N N . TRP A 1 99 ? 10.302 5.084 -3.143 1.00 85.19 99 TRP A N 1
ATOM 786 C CA . TRP A 1 99 ? 8.867 4.878 -3.201 1.00 85.19 99 TRP A CA 1
ATOM 787 C C . TRP A 1 99 ? 8.191 5.862 -2.271 1.00 85.19 99 TRP A C 1
ATOM 789 O O . TRP A 1 99 ? 8.553 5.948 -1.104 1.00 85.19 99 TRP A O 1
ATOM 799 N N . SER A 1 100 ? 7.171 6.546 -2.767 1.00 85.56 100 SER A N 1
ATOM 800 C CA . SER 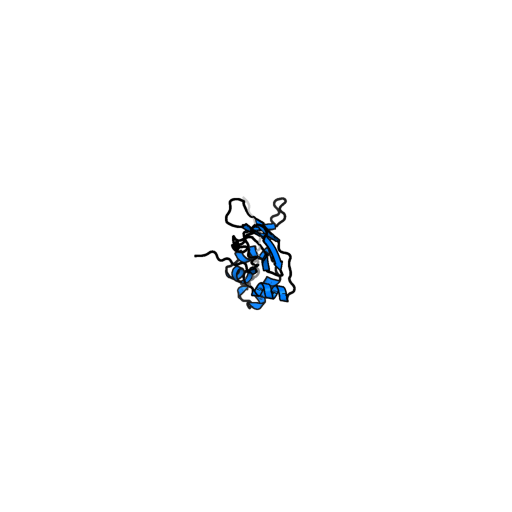A 1 100 ? 6.361 7.455 -1.965 1.00 85.56 100 SER A CA 1
ATOM 801 C C . SER A 1 100 ? 4.880 7.189 -2.186 1.00 85.56 100 SER A C 1
ATOM 803 O O . SER A 1 100 ? 4.461 6.790 -3.274 1.00 85.56 100 SER A O 1
ATOM 805 N N . THR A 1 101 ? 4.073 7.420 -1.155 1.00 86.25 101 THR A N 1
ATOM 806 C CA . THR A 1 101 ? 2.608 7.352 -1.232 1.00 86.25 101 THR A CA 1
ATOM 807 C C . THR A 1 101 ? 1.998 8.717 -0.963 1.00 86.25 101 THR A C 1
ATOM 809 O O . THR A 1 101 ? 2.500 9.487 -0.141 1.00 86.25 101 THR A O 1
ATOM 812 N N . LEU A 1 102 ? 0.891 9.019 -1.640 1.00 85.44 102 LEU A N 1
ATOM 813 C CA . LEU A 1 102 ? 0.122 10.228 -1.365 1.00 85.44 102 LEU A CA 1
ATOM 814 C C . LEU A 1 102 ? -0.608 10.103 -0.020 1.00 85.44 102 LEU A C 1
ATOM 816 O O . LEU A 1 102 ? -1.264 9.095 0.245 1.00 85.44 102 LEU A O 1
ATOM 820 N N . CYS A 1 103 ? -0.507 11.141 0.803 1.00 84.12 103 CYS A N 1
ATOM 821 C CA . CYS A 1 103 ? -1.065 11.227 2.148 1.00 84.12 103 CYS A CA 1
ATOM 822 C C . CYS A 1 103 ? -1.880 12.507 2.300 1.00 84.12 103 CYS A C 1
ATOM 824 O O . CYS A 1 103 ? -1.605 13.512 1.640 1.00 84.12 103 CYS A O 1
ATOM 826 N N . ARG A 1 104 ? -2.871 12.492 3.194 1.00 82.25 104 ARG A N 1
ATOM 827 C CA . ARG A 1 104 ? -3.651 13.685 3.532 1.00 82.25 104 ARG A CA 1
ATOM 828 C C . ARG A 1 104 ? -3.093 14.339 4.788 1.00 82.25 104 ARG A C 1
ATOM 830 O O . ARG A 1 104 ? -2.903 13.675 5.803 1.00 82.25 104 ARG A O 1
ATOM 837 N N . LEU A 1 105 ? -2.868 15.648 4.728 1.00 80.19 105 LEU A N 1
ATOM 838 C CA . LEU A 1 105 ? -2.374 16.402 5.871 1.00 80.19 105 LEU A CA 1
ATOM 839 C C . LEU A 1 105 ? -3.468 16.474 6.958 1.00 80.19 105 LEU A C 1
ATOM 841 O O . LEU A 1 105 ? -4.605 16.850 6.650 1.00 80.19 105 LEU A O 1
ATOM 845 N N . PRO A 1 106 ? -3.165 16.130 8.223 1.00 68.69 106 PRO A N 1
ATOM 846 C CA . PRO A 1 106 ? -4.156 16.148 9.301 1.00 68.69 106 PRO A CA 1
ATOM 847 C C . PRO A 1 106 ? -4.571 17.571 9.706 1.00 68.69 106 PRO A C 1
ATOM 849 O O . PRO A 1 106 ? -5.670 17.772 10.223 1.00 68.69 106 PRO A O 1
ATOM 852 N N . THR A 1 107 ? -3.718 18.568 9.458 1.00 66.81 107 THR A N 1
ATOM 853 C CA . THR A 1 107 ? -3.884 19.920 10.001 1.00 66.81 107 THR A CA 1
ATOM 854 C C . THR A 1 107 ? -4.402 20.886 8.942 1.00 66.81 107 THR A C 1
ATOM 856 O O . THR A 1 107 ? -3.671 21.326 8.060 1.00 66.81 107 THR A O 1
ATOM 859 N N . ARG A 1 108 ? -5.666 21.296 9.076 1.00 58.16 108 ARG A N 1
ATOM 860 C CA . ARG A 1 108 ? -6.263 22.403 8.317 1.00 58.16 108 ARG A CA 1
ATOM 861 C C . ARG A 1 108 ? -5.848 23.746 8.934 1.00 58.16 108 ARG A C 1
ATOM 863 O O . ARG A 1 108 ? -6.688 24.481 9.435 1.00 58.16 108 ARG A O 1
ATOM 870 N N . LYS A 1 109 ? -4.555 24.076 8.927 1.00 51.66 109 LYS A N 1
ATOM 871 C CA . LYS A 1 109 ? -4.148 25.488 8.945 1.00 51.66 109 LYS A CA 1
ATOM 872 C C . LYS A 1 109 ? -3.910 25.855 7.493 1.00 51.66 109 LYS A C 1
ATOM 874 O O . LYS A 1 109 ? -2.852 25.569 6.950 1.00 51.66 109 LYS A O 1
ATOM 879 N N . ILE A 1 110 ? -4.950 26.390 6.854 1.00 55.34 110 ILE A N 1
ATOM 880 C CA . ILE A 1 110 ? -4.866 26.973 5.513 1.00 55.34 110 ILE A CA 1
ATOM 881 C C . ILE A 1 110 ? -4.016 28.239 5.660 1.00 55.34 110 ILE A C 1
ATOM 883 O O . ILE A 1 110 ? -4.533 29.338 5.802 1.00 55.34 110 ILE A O 1
ATOM 887 N N . ALA A 1 111 ? -2.704 28.067 5.742 1.00 53.78 111 ALA A N 1
ATOM 888 C CA . ALA A 1 111 ? -1.762 29.111 5.412 1.00 53.78 111 ALA A CA 1
ATOM 889 C C . ALA A 1 111 ? -1.350 28.816 3.968 1.00 53.78 111 ALA A C 1
ATOM 891 O O . ALA A 1 111 ? -0.547 27.922 3.731 1.00 53.78 111 ALA A O 1
ATOM 892 N N . ASN A 1 112 ? -1.999 29.530 3.047 1.00 56.12 112 ASN A N 1
ATOM 893 C CA . ASN A 1 112 ? -1.668 29.712 1.632 1.00 56.12 112 ASN A CA 1
ATOM 894 C C . ASN A 1 112 ? -1.587 28.439 0.756 1.00 56.12 112 ASN A C 1
ATOM 896 O O . ASN A 1 112 ? -0.698 27.609 0.903 1.00 56.12 112 ASN A O 1
ATOM 900 N N . GLU A 1 113 ? -2.506 28.332 -0.212 1.00 62.81 113 GLU A N 1
ATOM 901 C CA . GLU A 1 113 ? -2.352 27.617 -1.501 1.00 62.81 113 GLU A CA 1
ATOM 902 C C . GLU A 1 113 ? -2.033 26.098 -1.501 1.00 62.81 113 GLU A C 1
ATOM 904 O O . GLU A 1 113 ? -1.995 25.486 -2.566 1.00 62.81 113 GLU A O 1
ATOM 909 N N . SER A 1 114 ? -1.820 25.428 -0.362 1.00 69.12 114 SER A N 1
ATOM 910 C CA . SER A 1 114 ? -1.478 23.994 -0.374 1.00 69.12 114 SER A CA 1
ATOM 911 C C . SER A 1 114 ? -2.706 23.099 -0.610 1.00 69.12 114 SER A C 1
ATOM 913 O O . SER A 1 114 ? -3.761 23.285 -0.001 1.00 69.12 114 SER A O 1
ATOM 915 N N . SER A 1 115 ? -2.556 22.065 -1.445 1.00 74.06 115 SER A N 1
ATOM 916 C CA . SER A 1 115 ? -3.623 21.115 -1.813 1.00 74.06 115 SER A CA 1
ATOM 917 C C . SER A 1 115 ? -4.122 20.231 -0.655 1.00 74.06 115 SER A C 1
ATOM 919 O O . SER A 1 115 ? -5.063 19.456 -0.826 1.00 74.06 115 SER A O 1
ATOM 921 N N . GLY A 1 116 ? -3.507 20.325 0.531 1.00 80.75 116 GLY A N 1
ATOM 922 C CA . GLY A 1 116 ? -3.813 19.485 1.692 1.00 80.75 116 GLY A CA 1
ATOM 923 C C . GLY A 1 116 ? -3.281 18.052 1.585 1.00 80.75 116 GLY A C 1
ATOM 924 O O . GLY A 1 116 ? -3.627 17.213 2.422 1.00 80.75 116 GLY A O 1
ATOM 925 N N . TYR A 1 117 ? -2.443 17.770 0.585 1.00 83.19 117 TYR A N 1
ATOM 926 C CA . TYR A 1 117 ? -1.774 16.488 0.396 1.00 83.19 117 TYR A CA 1
ATOM 927 C C . TYR A 1 117 ? -0.259 16.639 0.500 1.00 83.19 117 TYR A C 1
ATOM 929 O O . TYR A 1 117 ? 0.302 17.675 0.152 1.00 83.19 117 TYR A O 1
ATOM 937 N N . PHE A 1 118 ? 0.402 15.579 0.947 1.00 84.88 118 PHE A N 1
ATOM 938 C CA . PHE A 1 118 ? 1.855 15.460 0.930 1.00 84.88 118 PHE A CA 1
ATOM 939 C C . PHE A 1 118 ? 2.247 14.040 0.522 1.00 84.88 118 PHE A C 1
ATOM 941 O O . PHE A 1 118 ? 1.419 13.129 0.538 1.00 84.88 118 PHE A O 1
ATOM 948 N N . THR A 1 119 ? 3.499 13.838 0.131 1.00 84.31 119 THR A N 1
ATOM 949 C CA . THR A 1 119 ? 4.032 12.506 -0.169 1.00 84.31 119 THR A CA 1
ATOM 950 C C . THR A 1 119 ? 4.859 12.008 1.003 1.00 84.31 119 THR A C 1
ATOM 952 O O . THR A 1 119 ? 5.767 12.710 1.443 1.00 84.31 119 THR A O 1
ATOM 955 N N . GLU A 1 120 ? 4.584 10.798 1.475 1.00 84.88 120 GLU A N 1
ATOM 956 C CA . GLU A 1 120 ? 5.389 10.145 2.507 1.00 84.88 120 GLU A CA 1
ATOM 957 C C . GLU A 1 120 ? 6.251 9.058 1.877 1.00 84.88 120 GLU A C 1
ATOM 959 O O . GLU A 1 120 ? 5.751 8.253 1.083 1.00 84.88 120 GLU A O 1
ATOM 964 N N . LEU A 1 121 ? 7.543 9.054 2.216 1.00 84.19 121 LEU A N 1
ATOM 965 C CA . LEU A 1 121 ? 8.469 8.025 1.765 1.00 84.19 121 LEU A CA 1
ATOM 966 C C . LEU A 1 121 ? 8.067 6.698 2.405 1.00 84.19 121 LEU A C 1
ATOM 968 O O . LEU A 1 121 ? 7.943 6.586 3.624 1.00 84.19 121 LEU A O 1
ATOM 972 N N . ILE A 1 122 ? 7.881 5.686 1.572 1.00 80.12 122 ILE A N 1
ATOM 973 C CA . ILE A 1 122 ? 7.608 4.329 2.007 1.00 80.12 122 ILE A CA 1
ATOM 974 C C . ILE A 1 122 ? 8.824 3.446 1.740 1.00 80.12 122 ILE A C 1
ATOM 976 O O . ILE A 1 122 ? 9.635 3.715 0.852 1.00 80.12 122 ILE A O 1
ATOM 980 N N . PRO A 1 123 ? 8.955 2.350 2.491 1.00 76.06 123 PRO A N 1
ATOM 981 C CA . PRO A 1 123 ? 10.120 1.499 2.368 1.00 76.06 123 PRO A CA 1
ATOM 982 C C . PRO A 1 123 ? 10.279 0.905 0.969 1.00 76.06 123 PRO A C 1
ATOM 984 O O . PRO A 1 123 ? 9.345 0.290 0.443 1.00 76.06 123 PRO A O 1
ATOM 987 N N . SER A 1 124 ? 11.484 1.023 0.412 1.00 72.19 124 SER A N 1
ATOM 988 C CA . SER A 1 124 ? 11.769 0.573 -0.944 1.00 72.19 124 SER A CA 1
ATOM 989 C C . SER A 1 124 ? 11.925 -0.950 -1.034 1.00 72.19 124 SER A C 1
ATOM 991 O O . SER A 1 124 ? 12.787 -1.537 -0.376 1.00 72.19 124 SER A O 1
ATOM 993 N N . PRO A 1 125 ? 11.105 -1.641 -1.836 1.00 70.38 125 PRO A N 1
ATOM 994 C CA . PRO A 1 125 ? 11.307 -3.040 -2.173 1.00 70.38 125 PRO A CA 1
ATOM 995 C C . PRO A 1 125 ? 12.442 -3.158 -3.190 1.00 70.38 125 PRO A C 1
ATOM 997 O O . PRO A 1 125 ? 12.246 -2.826 -4.360 1.00 70.38 125 PRO A O 1
ATOM 1000 N N . LYS A 1 126 ? 13.584 -3.731 -2.796 1.00 73.50 126 LYS A N 1
ATOM 1001 C CA . LYS A 1 126 ? 14.696 -4.002 -3.729 1.00 73.50 126 LYS A CA 1
ATOM 1002 C C . LYS A 1 126 ? 14.261 -4.814 -4.960 1.00 73.50 126 LYS A C 1
ATOM 1004 O O . LYS A 1 126 ? 14.752 -4.589 -6.059 1.00 73.50 126 LYS A O 1
ATOM 1009 N N . TYR A 1 127 ? 13.293 -5.715 -4.792 1.00 73.44 127 TYR A N 1
ATOM 1010 C CA . TYR A 1 127 ? 12.758 -6.568 -5.860 1.00 73.44 127 TYR A CA 1
ATOM 1011 C C . TYR A 1 127 ? 11.761 -5.868 -6.806 1.00 73.44 127 TYR A C 1
ATOM 1013 O O . TYR A 1 127 ? 11.530 -6.361 -7.906 1.00 73.44 127 TYR A O 1
ATOM 1021 N N . LEU A 1 128 ? 11.182 -4.718 -6.429 1.00 75.12 128 LEU A N 1
ATOM 1022 C CA . LEU A 1 128 ? 10.329 -3.912 -7.325 1.00 75.12 128 LEU A CA 1
ATOM 1023 C C . LEU A 1 128 ? 11.104 -2.802 -8.039 1.00 75.12 128 LEU A C 1
ATOM 1025 O O . LEU A 1 128 ? 10.509 -1.913 -8.645 1.00 75.12 128 LEU A O 1
ATOM 1029 N N . ARG A 1 129 ? 12.433 -2.847 -7.985 1.00 77.19 129 ARG A N 1
ATOM 1030 C CA . ARG A 1 129 ? 13.292 -1.896 -8.675 1.00 77.19 129 ARG A CA 1
ATOM 1031 C C . ARG A 1 129 ? 13.065 -1.982 -10.189 1.00 77.19 129 ARG A C 1
ATOM 1033 O O . ARG A 1 129 ? 13.293 -3.059 -10.752 1.00 77.19 129 ARG A O 1
ATOM 1040 N N . PRO A 1 130 ? 12.634 -0.903 -10.867 1.00 73.56 130 PRO A N 1
ATOM 1041 C CA . PRO A 1 130 ? 12.477 -0.908 -12.311 1.00 73.56 130 PRO A CA 1
ATOM 1042 C C . PRO A 1 130 ? 13.829 -1.162 -12.978 1.00 73.56 130 PRO A C 1
ATOM 1044 O O . PRO A 1 130 ? 14.818 -0.495 -12.677 1.00 73.56 130 PRO A O 1
ATOM 1047 N N . SER A 1 131 ? 13.859 -2.139 -13.875 1.00 75.31 131 SER A N 1
ATOM 1048 C CA . SER A 1 131 ? 14.963 -2.400 -14.798 1.00 75.31 131 SER A CA 1
ATOM 1049 C C . SER A 1 131 ? 14.527 -2.113 -16.235 1.00 75.31 131 SER A C 1
ATOM 1051 O O . SER A 1 131 ? 13.340 -1.894 -16.508 1.00 75.31 131 SER A O 1
ATOM 1053 N N . GLN A 1 132 ? 15.489 -2.084 -17.158 1.00 75.00 132 GLN A N 1
ATOM 1054 C CA . GLN A 1 132 ? 15.196 -1.932 -18.580 1.00 75.00 132 GLN A CA 1
ATOM 1055 C C . GLN A 1 132 ? 14.217 -3.028 -19.024 1.00 75.00 132 GLN A C 1
ATOM 1057 O O . GLN A 1 132 ? 14.374 -4.191 -18.653 1.00 75.00 132 GLN A O 1
ATOM 1062 N N . SER A 1 133 ? 13.184 -2.637 -19.773 1.00 80.19 133 SER A N 1
ATOM 1063 C CA . SER A 1 133 ? 12.124 -3.542 -20.244 1.00 80.19 133 SER A CA 1
ATOM 1064 C C . SER A 1 133 ? 11.300 -4.210 -19.129 1.00 80.19 133 SER A C 1
ATOM 1066 O O . SER A 1 133 ? 10.760 -5.297 -19.326 1.00 80.19 133 SER A O 1
ATOM 1068 N N . SER A 1 134 ? 11.191 -3.577 -17.954 1.00 82.88 134 SER A N 1
ATOM 1069 C CA . SER A 1 134 ? 10.246 -3.984 -16.904 1.00 82.88 134 SER A CA 1
ATOM 1070 C C . SER A 1 134 ? 9.057 -3.031 -16.803 1.00 82.88 134 SER A C 1
ATOM 1072 O O . SER A 1 134 ? 9.165 -1.845 -17.115 1.00 82.88 134 SER A O 1
ATOM 1074 N N . THR A 1 135 ? 7.927 -3.549 -16.333 1.00 83.31 135 THR A N 1
ATOM 1075 C CA . THR A 1 135 ? 6.719 -2.776 -16.034 1.00 83.31 135 THR A CA 1
ATOM 1076 C C . THR A 1 135 ? 6.198 -3.106 -14.639 1.00 83.31 135 THR A C 1
ATOM 1078 O O . THR A 1 135 ? 6.442 -4.195 -14.111 1.00 83.31 135 THR A O 1
ATOM 1081 N N . LEU A 1 136 ? 5.487 -2.157 -14.032 1.00 83.25 136 LEU A N 1
ATOM 1082 C CA . LEU A 1 136 ? 4.821 -2.328 -12.746 1.00 83.25 136 LEU A CA 1
ATOM 1083 C C . LEU A 1 136 ? 3.311 -2.396 -12.970 1.00 83.25 136 LEU A C 1
ATOM 1085 O O . LEU A 1 136 ? 2.731 -1.512 -13.595 1.00 83.25 136 LEU A O 1
ATOM 1089 N N . VAL A 1 137 ? 2.673 -3.431 -12.431 1.00 83.00 137 VAL A N 1
ATOM 1090 C CA . VAL A 1 137 ? 1.231 -3.661 -12.555 1.00 83.00 137 VAL A CA 1
ATOM 1091 C C . VAL A 1 137 ? 0.622 -3.796 -11.168 1.00 83.00 137 VAL A C 1
ATOM 1093 O O . VAL A 1 137 ? 1.112 -4.561 -10.340 1.00 83.00 137 VAL A O 1
ATOM 1096 N N . ALA A 1 138 ? -0.456 -3.059 -10.912 1.00 82.50 138 ALA A N 1
ATOM 1097 C CA . ALA A 1 138 ? -1.236 -3.195 -9.689 1.00 82.50 138 ALA A CA 1
ATOM 1098 C C . ALA A 1 138 ? -2.397 -4.174 -9.914 1.00 82.50 138 ALA A C 1
ATOM 1100 O O . ALA A 1 138 ? -3.198 -3.982 -10.828 1.00 82.50 138 ALA A O 1
ATOM 1101 N N . VAL A 1 139 ? -2.510 -5.198 -9.066 1.00 78.31 139 VAL A N 1
ATOM 1102 C CA . VAL A 1 139 ? -3.643 -6.136 -9.055 1.00 78.31 139 VAL A CA 1
ATOM 1103 C C . VAL A 1 139 ? -4.174 -6.226 -7.629 1.00 78.31 139 VAL A C 1
ATOM 1105 O O . VAL A 1 139 ? -3.496 -6.712 -6.725 1.00 78.31 139 VAL A O 1
ATOM 1108 N N . GLY A 1 140 ? -5.396 -5.735 -7.417 1.00 75.44 140 GLY A N 1
ATOM 1109 C CA . GLY A 1 140 ? -5.979 -5.638 -6.080 1.00 75.44 140 GLY A CA 1
ATOM 1110 C C . GLY A 1 140 ? -5.165 -4.711 -5.174 1.00 75.44 140 GLY A C 1
ATOM 1111 O O . GLY A 1 140 ? -4.995 -3.531 -5.477 1.00 75.44 140 GLY A O 1
ATOM 1112 N N . SER A 1 141 ? -4.683 -5.243 -4.051 1.00 71.38 141 SER A N 1
ATOM 1113 C CA . SER A 1 141 ? -3.819 -4.531 -3.105 1.00 71.38 141 SER A CA 1
ATOM 1114 C C . SER A 1 141 ? -2.334 -4.646 -3.424 1.00 71.38 141 SER A C 1
ATOM 1116 O O . SER A 1 141 ? -1.551 -4.015 -2.730 1.00 71.38 141 SER A O 1
ATOM 1118 N N . ASP A 1 142 ? -1.931 -5.425 -4.424 1.00 76.88 142 ASP A N 1
ATOM 1119 C CA . ASP A 1 142 ? -0.536 -5.809 -4.631 1.00 76.88 142 ASP A CA 1
ATOM 1120 C C . ASP A 1 142 ? 0.048 -5.136 -5.876 1.00 76.88 142 ASP A C 1
ATOM 1122 O O . ASP A 1 142 ? -0.656 -4.923 -6.866 1.00 76.88 142 ASP A O 1
ATOM 1126 N N . ILE A 1 143 ? 1.347 -4.820 -5.842 1.00 82.06 143 ILE A N 1
ATOM 1127 C CA . ILE A 1 143 ? 2.084 -4.377 -7.034 1.00 82.06 143 ILE A CA 1
ATOM 1128 C C . ILE A 1 143 ? 3.091 -5.445 -7.430 1.00 82.06 143 ILE A C 1
ATOM 1130 O O . ILE A 1 143 ? 3.864 -5.945 -6.606 1.00 82.06 143 ILE A O 1
ATOM 1134 N N . TYR A 1 144 ? 3.065 -5.760 -8.718 1.00 83.06 144 TYR A N 1
ATOM 1135 C CA . TYR A 1 144 ? 3.901 -6.741 -9.374 1.00 83.06 144 TYR A CA 1
ATOM 1136 C C . TYR A 1 144 ? 4.873 -6.038 -10.306 1.00 83.06 144 TYR A C 1
ATOM 1138 O O . TYR A 1 144 ? 4.481 -5.139 -11.049 1.00 83.06 144 TYR A O 1
ATOM 1146 N N . LYS A 1 145 ? 6.127 -6.480 -10.302 1.00 84.19 145 LYS A N 1
ATOM 1147 C CA . LYS A 1 145 ? 7.078 -6.178 -11.371 1.00 84.19 145 LYS A CA 1
ATOM 1148 C C . LYS A 1 145 ? 7.050 -7.332 -12.366 1.00 84.19 145 LYS A C 1
ATOM 1150 O O . LYS A 1 145 ? 7.224 -8.483 -11.965 1.00 84.19 145 LYS A O 1
ATOM 1155 N N . ILE A 1 146 ? 6.839 -7.011 -13.638 1.00 83.19 146 ILE A N 1
ATOM 1156 C CA . ILE A 1 146 ? 6.828 -7.967 -14.747 1.00 83.19 146 ILE A CA 1
ATOM 1157 C C . ILE A 1 146 ? 7.941 -7.589 -15.722 1.00 83.19 146 ILE A C 1
ATOM 1159 O O . ILE A 1 146 ? 8.068 -6.425 -16.109 1.00 83.19 146 ILE A O 1
ATOM 1163 N N . GLY A 1 147 ? 8.732 -8.583 -16.124 1.00 80.38 147 GLY A N 1
ATOM 1164 C CA . GLY A 1 147 ? 9.852 -8.399 -17.041 1.00 80.38 147 GLY A CA 1
ATOM 1165 C C . GLY A 1 147 ? 11.077 -7.769 -16.377 1.00 80.38 147 GLY A C 1
ATOM 1166 O O . GLY A 1 147 ? 11.190 -7.693 -15.149 1.00 80.38 147 GLY A O 1
ATOM 1167 N N . GLY A 1 148 ? 11.997 -7.304 -17.216 1.00 75.69 148 GLY A N 1
ATOM 1168 C CA . GLY A 1 148 ? 13.323 -6.860 -16.810 1.00 75.69 148 GLY A CA 1
ATOM 1169 C C . GLY A 1 148 ? 14.418 -7.793 -17.311 1.00 75.69 148 GLY A C 1
ATOM 1170 O O . GLY A 1 148 ? 14.320 -9.006 -17.149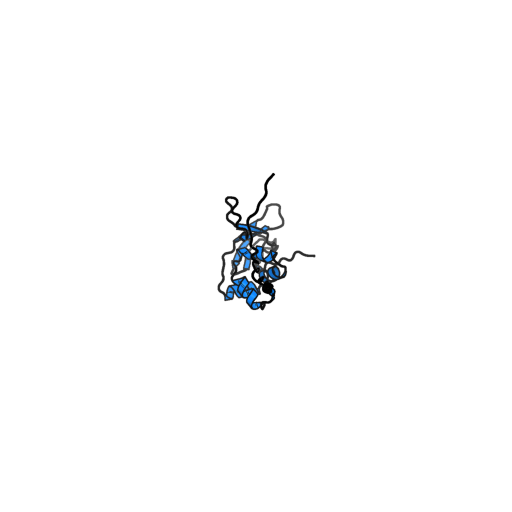 1.00 75.69 148 GLY A O 1
ATOM 1171 N N . ALA A 1 149 ? 15.463 -7.214 -17.893 1.00 66.56 149 ALA A N 1
ATOM 1172 C CA . ALA A 1 149 ? 16.712 -7.923 -18.131 1.00 66.56 149 ALA A CA 1
ATOM 1173 C C . ALA A 1 149 ? 17.518 -7.938 -16.822 1.00 66.56 149 ALA A C 1
ATOM 1175 O O . ALA A 1 149 ? 18.112 -6.929 -16.449 1.00 66.56 149 ALA A O 1
ATOM 1176 N N . ASP A 1 150 ? 17.475 -9.051 -16.091 1.00 60.00 150 ASP A N 1
ATOM 1177 C CA . ASP A 1 150 ? 18.648 -9.456 -15.310 1.00 60.00 150 ASP A CA 1
ATOM 1178 C C . ASP A 1 150 ? 19.625 -10.099 -16.321 1.00 60.00 150 ASP A C 1
ATOM 1180 O O . ASP A 1 150 ? 19.158 -10.582 -17.352 1.00 60.00 150 ASP A O 1
ATOM 1184 N N . ASP A 1 151 ? 20.939 -10.135 -16.068 1.00 53.50 151 ASP A N 1
ATOM 1185 C CA . ASP A 1 151 ? 22.003 -10.635 -16.984 1.00 53.50 151 ASP A CA 1
ATOM 1186 C C . ASP A 1 151 ? 21.835 -12.084 -17.521 1.00 53.50 151 ASP A C 1
ATOM 1188 O O . ASP A 1 151 ? 22.711 -12.640 -18.179 1.00 53.50 151 ASP A O 1
ATOM 1192 N N . LEU A 1 152 ? 20.695 -12.721 -17.272 1.00 52.16 152 LEU A N 1
ATOM 1193 C CA . LEU A 1 152 ? 20.250 -13.986 -17.829 1.00 52.16 152 LEU A CA 1
ATOM 1194 C C . LEU A 1 152 ? 18.805 -13.776 -18.295 1.00 52.16 152 LEU A C 1
ATOM 1196 O O . LEU A 1 152 ? 17.967 -13.481 -17.449 1.00 52.16 152 LEU A O 1
ATOM 1200 N N . TYR A 1 153 ? 18.538 -13.929 -19.600 1.00 51.78 153 TYR A N 1
ATOM 1201 C CA . TYR A 1 153 ? 17.281 -13.769 -20.371 1.00 51.78 153 TYR A CA 1
ATOM 1202 C C . TYR A 1 153 ? 15.992 -14.406 -19.779 1.00 51.78 153 TYR A C 1
ATOM 1204 O O . TYR A 1 153 ? 15.252 -15.114 -20.457 1.00 51.78 153 TYR A O 1
ATOM 1212 N N . GLN A 1 154 ? 15.694 -14.173 -18.508 1.00 53.03 154 GLN A N 1
ATOM 1213 C CA . GLN A 1 154 ? 14.625 -14.796 -17.745 1.00 53.03 154 GLN A CA 1
ATOM 1214 C C . GLN A 1 154 ? 13.679 -13.711 -17.249 1.00 53.03 154 GLN A C 1
ATOM 1216 O O . GLN A 1 154 ? 14.022 -12.899 -16.390 1.00 53.03 154 GLN A O 1
ATOM 1221 N N . CYS A 1 155 ? 12.455 -13.720 -17.774 1.00 56.53 155 CYS A N 1
ATOM 1222 C CA . CYS A 1 155 ? 11.376 -12.902 -17.239 1.00 56.53 155 CYS A CA 1
ATOM 1223 C C . CYS A 1 155 ? 10.955 -13.463 -15.873 1.00 56.53 155 CYS A C 1
ATOM 1225 O O . CYS A 1 155 ? 10.461 -14.585 -15.785 1.00 56.53 155 CYS A O 1
ATOM 1227 N N . LYS A 1 156 ? 11.128 -12.681 -14.805 1.00 60.53 156 LYS A N 1
ATOM 1228 C CA . LYS A 1 156 ? 10.703 -13.042 -13.443 1.00 60.53 156 LYS A CA 1
ATOM 1229 C C . LYS A 1 156 ? 9.535 -12.164 -12.998 1.00 60.5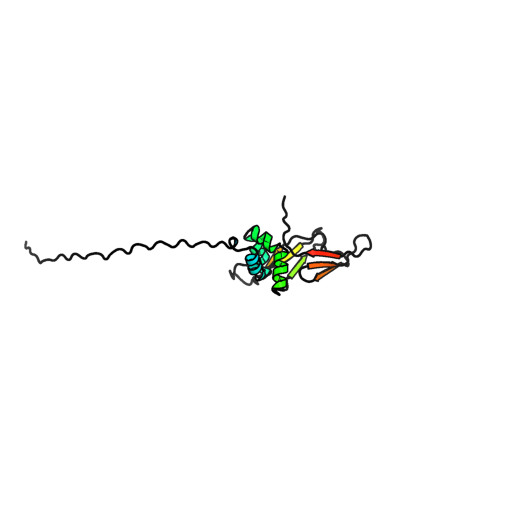3 156 LYS A C 1
ATOM 1231 O O . LYS A 1 156 ? 9.472 -10.987 -13.352 1.00 60.53 156 LYS A O 1
ATOM 1236 N N . ILE A 1 157 ? 8.625 -12.733 -12.208 1.00 61.81 157 ILE A N 1
ATOM 1237 C CA . ILE A 1 157 ? 7.517 -12.007 -11.575 1.00 61.81 157 ILE A CA 1
ATOM 1238 C C . ILE A 1 157 ? 7.859 -11.810 -10.102 1.00 61.81 157 ILE A C 1
ATOM 1240 O O . ILE A 1 157 ? 8.076 -12.779 -9.377 1.00 61.81 157 ILE A O 1
ATOM 1244 N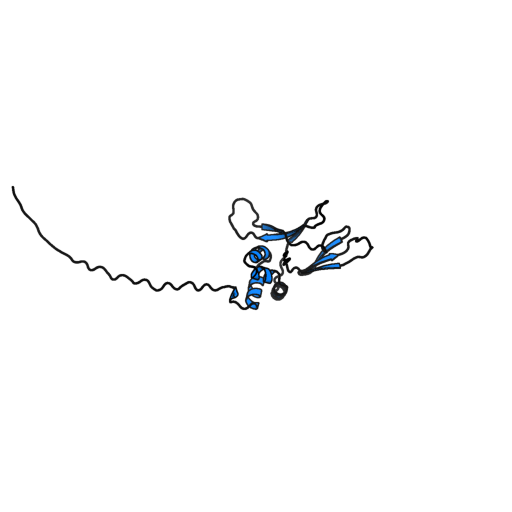 N . TRP A 1 158 ? 7.868 -10.557 -9.652 1.00 68.31 158 TRP A N 1
ATOM 1245 C CA . TRP A 1 158 ? 8.099 -10.210 -8.249 1.00 68.31 158 TRP A CA 1
ATOM 1246 C C . TRP A 1 158 ? 6.857 -9.553 -7.662 1.00 68.31 158 TRP A C 1
ATOM 1248 O O . TRP A 1 158 ? 6.300 -8.643 -8.274 1.00 68.31 158 TRP A O 1
ATOM 1258 N N . LYS A 1 159 ? 6.438 -9.992 -6.471 1.00 61.69 159 LYS A N 1
ATOM 1259 C CA . LYS A 1 159 ? 5.241 -9.503 -5.778 1.00 61.69 159 LYS A CA 1
ATOM 1260 C C . LYS A 1 159 ? 5.617 -8.707 -4.533 1.00 61.69 159 LYS A C 1
ATOM 1262 O O . LYS A 1 159 ? 6.410 -9.175 -3.718 1.00 61.69 159 LYS A O 1
ATOM 1267 N N . ARG A 1 160 ? 4.962 -7.562 -4.319 1.00 63.41 160 ARG A N 1
ATOM 1268 C CA . ARG A 1 160 ? 4.843 -6.958 -2.987 1.00 63.41 160 ARG A CA 1
ATOM 1269 C C . ARG A 1 160 ? 3.413 -7.042 -2.487 1.00 63.41 160 ARG A C 1
ATOM 1271 O O . ARG A 1 160 ? 2.509 -6.537 -3.147 1.00 63.41 160 ARG A O 1
ATOM 1278 N N . ASN A 1 161 ? 3.251 -7.585 -1.284 1.00 54.44 161 ASN A N 1
ATOM 1279 C CA . ASN A 1 161 ? 2.041 -7.362 -0.505 1.00 54.44 161 ASN A CA 1
ATOM 1280 C C . ASN A 1 161 ? 2.119 -5.947 0.078 1.00 54.44 161 ASN A C 1
ATOM 1282 O O . ASN A 1 161 ? 3.087 -5.623 0.777 1.00 54.44 161 ASN A O 1
ATOM 1286 N N . TYR A 1 162 ? 1.139 -5.089 -0.203 1.00 50.34 162 TYR A N 1
ATOM 1287 C CA . TYR A 1 162 ? 1.020 -3.828 0.527 1.00 50.34 162 TYR A CA 1
ATOM 1288 C C . TYR A 1 162 ? 0.532 -4.120 1.937 1.00 50.34 162 TYR A C 1
ATOM 1290 O O . TYR A 1 162 ? -0.650 -4.066 2.218 1.00 50.34 162 TYR A O 1
ATOM 1298 N N . SER A 1 163 ? 1.475 -4.416 2.817 1.00 42.31 163 SER A N 1
ATOM 1299 C CA . SER A 1 163 ? 1.315 -4.416 4.263 1.00 42.31 163 SER A CA 1
ATOM 1300 C C . SER A 1 163 ? 2.492 -3.595 4.770 1.00 42.31 163 SER A C 1
ATOM 1302 O O . SER A 1 163 ? 3.615 -4.083 4.883 1.00 42.31 163 SER A O 1
ATOM 1304 N N . SER A 1 164 ? 2.311 -2.278 4.865 1.00 35.34 164 SER A N 1
ATOM 1305 C CA . SER A 1 164 ? 3.413 -1.349 5.114 1.00 35.34 164 SER A CA 1
ATOM 1306 C C . SER A 1 164 ? 3.852 -1.384 6.578 1.00 35.34 164 SER A C 1
ATOM 1308 O O . SER A 1 164 ? 3.508 -0.497 7.349 1.00 35.34 164 SER A O 1
ATOM 1310 N N . SER A 1 165 ? 4.680 -2.361 6.939 1.00 31.16 165 SER A N 1
ATOM 1311 C CA . SER A 1 165 ? 5.725 -2.186 7.946 1.00 31.16 165 SER A CA 1
ATOM 1312 C C . SER A 1 165 ? 7.024 -2.721 7.367 1.00 31.16 165 SER A C 1
ATOM 1314 O O . SER A 1 165 ? 7.263 -3.926 7.361 1.00 31.16 165 SER A O 1
ATOM 1316 N N . VAL A 1 166 ? 7.891 -1.830 6.895 1.00 28.47 166 VAL A N 1
ATOM 1317 C CA . VAL A 1 166 ? 9.316 -2.122 7.043 1.00 28.47 166 VAL A CA 1
ATOM 1318 C C . VAL A 1 166 ? 9.696 -1.492 8.358 1.00 28.47 166 VAL A C 1
ATOM 1320 O O . VAL A 1 166 ? 9.853 -0.279 8.475 1.00 28.47 166 VAL A O 1
ATOM 1323 N N . SER A 1 167 ? 9.752 -2.343 9.370 1.00 27.02 167 SER A N 1
ATOM 1324 C CA . SER A 1 167 ? 10.548 -2.064 10.546 1.00 27.02 167 SER A CA 1
ATOM 1325 C C . SER A 1 167 ? 11.999 -2.086 10.078 1.00 27.02 167 SER A C 1
ATOM 1327 O O . SER A 1 167 ? 12.557 -3.151 9.835 1.00 27.02 167 SER A O 1
ATOM 1329 N N . ILE A 1 168 ? 12.584 -0.908 9.870 1.00 24.56 168 ILE A N 1
ATOM 1330 C CA . ILE A 1 168 ? 14.037 -0.777 9.917 1.00 24.56 168 ILE A CA 1
ATOM 1331 C C . ILE A 1 168 ? 14.372 -0.674 11.401 1.00 24.56 168 ILE A C 1
ATOM 1333 O O . ILE A 1 168 ? 14.139 0.369 12.002 1.00 24.56 168 ILE A O 1
ATOM 1337 N N . CYS A 1 169 ? 14.858 -1.768 11.974 1.00 23.62 169 CYS A N 1
ATOM 1338 C CA . CYS A 1 169 ? 15.574 -1.797 13.246 1.00 23.62 169 CYS A CA 1
ATOM 1339 C C . CYS A 1 169 ? 16.628 -2.906 13.138 1.00 23.62 169 CYS A C 1
ATOM 1341 O O . CYS A 1 169 ? 16.302 -4.006 12.686 1.00 23.62 169 CYS A O 1
ATOM 1343 N N . PRO A 1 170 ? 17.870 -2.658 13.557 1.00 28.75 170 PRO A N 1
ATOM 1344 C CA . PRO A 1 170 ? 18.360 -3.158 14.828 1.00 28.75 170 PRO A CA 1
ATOM 1345 C C . PRO A 1 170 ? 17.690 -2.415 15.990 1.00 28.75 170 PRO A C 1
ATOM 1347 O O . PRO A 1 170 ? 17.574 -1.168 15.914 1.00 28.75 170 PRO A O 1
#

Foldseek 3Di:
DDDDDDDDDDDDDDDDDDDDDDPDPDPPPDDPVVDDPVVVLLVVLPDDPLCLVVQLVPDVVSVQSLLDVSSLVSNVVVVNDDDWDWDWDDDPPDLFIWIWTKHAAPDPPPPDDDPRIDIDTADTDNVQDDAPPWDWDDDRQKIWIWDHDDVDRDTDIDIDRPSGDPPPDD

pLDDT: mean 72.05, std 18.26, range [23.62, 93.62]

Organism: NCBI:txid1685480

Radius of gyration: 31.65 Å; chains: 1; bounding box: 55×89×90 Å

InterPro domains:
  IPR001810 F-box domain [PF00646] (34-73)
  IPR001810 F-box domain [PS50181] (29-75)
  IPR001810 F-box domain [SM00256] (35-75)
  IPR011043 Galactose oxidase/kelch, beta-propeller [SSF50965] (49-159)
  IPR050354 Arabidopsis F-box/kelch-repeat [PTHR24414] (19-156)

Sequence (170 aa):
MSSKARSSSATNGEDPPRKKPSPATKPTSISIWSLPHVLLLDCLARISRLYYPTLSLVSKSFRSIIASPELYETRKRLNRTEKCLYICIRFPFDTETHWSTLCRLPTRKIANESSGYFTELIPSPKYLRPSQSSTLVAVGSDIYKIGGADDLYQCKIWKRNYSSSVSICP

Secondary structure (DSSP, 8-state):
-------------PPPP-PPPPP--------GGGS-HHHHHHHHHTS-GGGHHHHHTT-HHHHHHHT-HHHHHHHHHTT------EEEEE-TT-SSEEEEEEEE-S-----SS--SEEEEEE---GGG---TTEEEEEETTEEEEEE---SSS---EEEEE---------